Protein AF-A0A699XNC5-F1 (afdb_monomer)

Mean predicted aligned error: 2.78 Å

pLDDT: mean 95.3, std 5.01, range [63.22, 98.31]

Sequence (77 aa):
MPTEPVTVVMSEKGWVRCAKGHDIDATGLSYKAGDGFKTSAIGRSNQFAVFIDSTGRSYSVAAHTLPSARGQGEPLT

Foldseek 3Di:
DDKFKWKWWAKPQAFIAIETDPPDPNQPADAPVVIGTDDMDIDIQQDWDWDADPVRDIDTDRRVVWHYSNDNTGHDD

Structure (mmCIF, N/CA/C/O backbone):
data_AF-A0A699XNC5-F1
#
_entry.id   AF-A0A699XNC5-F1
#
loop_
_atom_site.group_PDB
_atom_site.id
_atom_site.type_symbol
_atom_site.label_atom_id
_atom_site.label_alt_id
_atom_site.label_comp_id
_atom_site.label_asym_id
_atom_site.label_entity_id
_atom_site.label_seq_id
_atom_site.pdbx_PDB_ins_code
_atom_site.Cartn_x
_atom_site.Cartn_y
_atom_site.Cartn_z
_atom_site.occupancy
_atom_site.B_iso_or_equiv
_atom_site.auth_seq_id
_atom_site.auth_comp_id
_atom_site.auth_asym_id
_atom_site.auth_atom_id
_atom_site.pdbx_PDB_model_num
ATOM 1 N N . MET A 1 1 ? 16.246 4.310 -12.706 1.00 63.22 1 MET A N 1
ATOM 2 C CA . MET A 1 1 ? 16.311 3.124 -11.824 1.00 63.22 1 MET A CA 1
ATOM 3 C C . MET A 1 1 ? 15.991 1.878 -12.630 1.00 63.22 1 MET A C 1
ATOM 5 O O . MET A 1 1 ? 15.179 1.984 -13.547 1.00 63.22 1 MET A O 1
ATOM 9 N N . PRO A 1 2 ? 16.587 0.721 -12.301 1.00 82.25 2 PRO A N 1
ATOM 10 C CA . PRO A 1 2 ? 16.118 -0.568 -12.790 1.00 82.25 2 PRO A CA 1
ATOM 11 C C . PRO A 1 2 ? 14.642 -0.768 -12.439 1.00 82.25 2 PRO A C 1
ATOM 13 O O . PRO A 1 2 ? 14.174 -0.349 -11.378 1.00 82.25 2 PRO A O 1
ATOM 16 N N . THR A 1 3 ? 13.907 -1.380 -13.358 1.00 94.44 3 THR A N 1
ATOM 17 C CA . THR A 1 3 ? 12.497 -1.697 -13.153 1.00 94.44 3 THR A CA 1
ATOM 18 C C . THR A 1 3 ? 12.403 -3.017 -12.394 1.00 94.44 3 THR A C 1
ATOM 20 O O . THR A 1 3 ? 12.755 -4.061 -12.936 1.00 94.44 3 THR A O 1
ATOM 23 N N . GLU A 1 4 ? 11.940 -2.969 -11.148 1.00 95.81 4 GLU A N 1
ATOM 24 C CA . GLU A 1 4 ? 11.809 -4.131 -10.265 1.00 95.81 4 GLU A CA 1
ATOM 25 C C . GLU A 1 4 ? 10.324 -4.468 -10.058 1.00 95.81 4 GLU A C 1
ATOM 27 O O . GLU A 1 4 ? 9.504 -3.545 -9.986 1.00 95.81 4 GLU A O 1
ATOM 32 N N . PRO A 1 5 ? 9.945 -5.755 -9.953 1.00 97.88 5 PRO A N 1
ATOM 33 C CA . PRO A 1 5 ? 8.611 -6.130 -9.503 1.00 97.88 5 PRO A CA 1
ATOM 34 C C . PRO A 1 5 ? 8.420 -5.680 -8.053 1.00 97.88 5 PRO A C 1
ATOM 36 O O . PRO A 1 5 ? 9.294 -5.893 -7.210 1.00 97.88 5 PRO A O 1
ATOM 39 N N . VAL A 1 6 ? 7.281 -5.062 -7.761 1.00 97.81 6 VAL A N 1
ATOM 40 C CA . VAL A 1 6 ? 6.943 -4.589 -6.416 1.00 97.81 6 VAL A CA 1
ATOM 41 C C . VAL A 1 6 ? 5.497 -4.901 -6.067 1.00 97.81 6 VAL A C 1
ATOM 43 O O . VAL A 1 6 ? 4.649 -5.023 -6.952 1.00 97.81 6 VAL A O 1
ATOM 46 N N . THR A 1 7 ? 5.224 -4.969 -4.770 1.00 98.31 7 THR A N 1
ATOM 47 C CA . THR A 1 7 ? 3.877 -5.074 -4.211 1.00 98.31 7 THR A CA 1
ATOM 48 C C . THR A 1 7 ? 3.673 -3.946 -3.213 1.00 98.31 7 THR A C 1
ATOM 50 O O . THR A 1 7 ? 4.369 -3.867 -2.200 1.00 98.31 7 THR A O 1
ATOM 53 N N . VAL A 1 8 ? 2.728 -3.056 -3.499 1.00 98.12 8 VAL A N 1
ATOM 54 C CA . VAL A 1 8 ? 2.308 -1.997 -2.578 1.00 98.12 8 VAL A CA 1
ATOM 55 C C . VAL A 1 8 ? 1.260 -2.580 -1.645 1.00 98.12 8 VAL A C 1
ATOM 57 O O . VAL A 1 8 ? 0.298 -3.184 -2.110 1.00 98.12 8 VAL A O 1
ATOM 60 N N . VAL A 1 9 ? 1.441 -2.408 -0.340 1.00 98.25 9 VAL A N 1
ATOM 61 C CA . VAL A 1 9 ? 0.533 -2.912 0.697 1.00 98.25 9 VAL A CA 1
ATOM 62 C C . VAL A 1 9 ? -0.015 -1.734 1.486 1.00 98.25 9 VAL A C 1
ATOM 64 O O . VAL A 1 9 ? 0.750 -0.855 1.886 1.00 98.25 9 VAL A O 1
ATOM 67 N N . MET A 1 10 ? -1.324 -1.741 1.728 1.00 97.38 10 MET A N 1
ATOM 68 C CA . MET A 1 10 ? -2.026 -0.754 2.541 1.00 97.38 1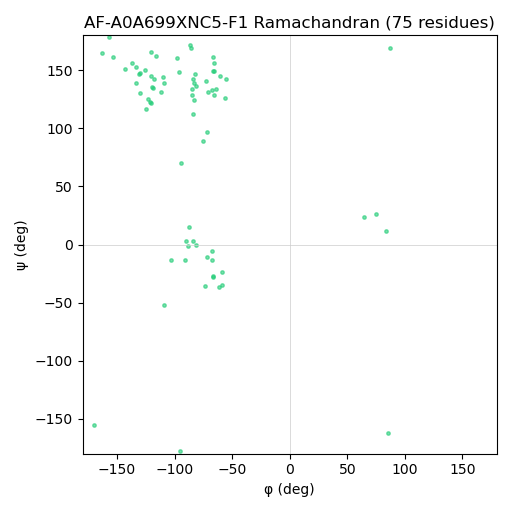0 MET A CA 1
ATOM 69 C C . MET A 1 10 ? -2.706 -1.433 3.734 1.00 97.38 10 MET A C 1
ATOM 71 O O . MET A 1 10 ? -3.344 -2.481 3.586 1.00 97.38 10 MET A O 1
ATOM 75 N N . SER A 1 11 ? -2.578 -0.825 4.911 1.00 97.62 11 SER A N 1
ATOM 76 C CA . SER A 1 11 ? -3.238 -1.267 6.137 1.00 97.62 11 SER A CA 1
ATOM 77 C C . SER A 1 11 ? -4.657 -0.712 6.287 1.00 97.62 11 SER A C 1
ATOM 79 O O . SER A 1 11 ? -5.077 0.196 5.561 1.00 97.62 11 SER A O 1
ATOM 81 N N . GLU A 1 12 ? -5.408 -1.239 7.250 1.00 96.44 12 GLU A N 1
ATOM 82 C CA . GLU A 1 12 ? -6.746 -0.748 7.597 1.00 96.44 12 GLU A CA 1
ATOM 83 C C . GLU A 1 12 ? -6.729 0.707 8.067 1.00 96.44 12 GLU A C 1
ATOM 85 O O . GLU A 1 12 ? -7.616 1.482 7.699 1.00 96.44 12 GLU A O 1
ATOM 90 N N . LYS A 1 13 ? -5.681 1.103 8.798 1.00 95.44 13 LYS A N 1
ATOM 91 C CA . LYS A 1 13 ? -5.460 2.477 9.275 1.00 95.44 13 LYS A CA 1
ATOM 92 C C . LYS A 1 13 ? -4.719 3.379 8.283 1.00 95.44 13 LYS A C 1
ATOM 94 O O . LYS A 1 13 ? -4.239 4.438 8.679 1.00 95.44 13 LYS A O 1
ATOM 99 N N . GLY A 1 14 ? -4.609 2.981 7.014 1.00 95.19 14 GLY A N 1
ATOM 100 C CA . GLY A 1 14 ? -4.030 3.822 5.961 1.00 95.19 14 GLY A CA 1
ATOM 101 C C . GLY A 1 14 ? -2.506 3.939 6.009 1.00 95.19 14 GLY A C 1
ATOM 102 O O . GLY A 1 14 ? -1.960 4.930 5.534 1.00 95.19 14 GLY A O 1
ATOM 103 N N . TRP A 1 15 ? -1.811 2.947 6.572 1.00 97.06 15 TRP A N 1
ATOM 104 C CA . TRP A 1 15 ? -0.353 2.853 6.483 1.00 97.06 15 TRP A CA 1
ATOM 105 C C . TRP A 1 15 ? 0.043 2.154 5.188 1.00 97.06 15 TRP A C 1
ATOM 107 O O . TRP A 1 15 ? -0.513 1.107 4.857 1.00 97.06 15 TRP A O 1
ATOM 117 N N . VAL A 1 16 ? 1.010 2.711 4.465 1.00 97.50 16 VAL A N 1
ATOM 118 C CA . VAL A 1 16 ? 1.463 2.203 3.166 1.00 97.50 16 VAL A CA 1
ATOM 119 C C . VAL A 1 16 ? 2.935 1.830 3.180 1.00 97.50 16 VAL A C 1
ATOM 121 O O . VAL A 1 16 ? 3.759 2.449 3.853 1.00 97.50 16 VAL A O 1
ATO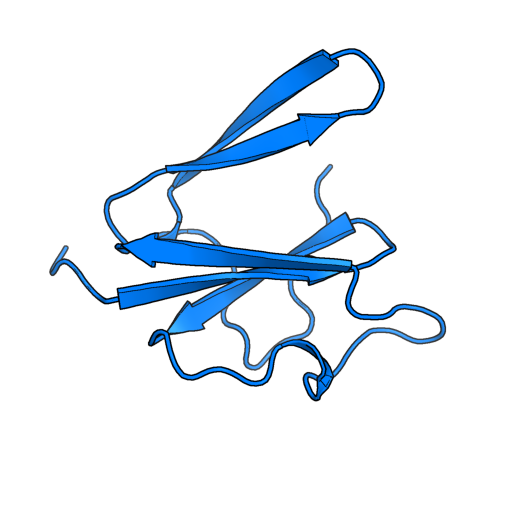M 124 N N . ARG A 1 17 ? 3.266 0.779 2.431 1.00 97.50 17 ARG A N 1
ATOM 125 C CA . ARG A 1 17 ? 4.630 0.270 2.246 1.00 97.50 17 ARG A CA 1
ATOM 126 C C . ARG A 1 17 ? 4.772 -0.449 0.914 1.00 97.50 17 ARG A C 1
ATOM 128 O O . ARG A 1 17 ? 3.787 -0.879 0.319 1.00 97.50 17 ARG A O 1
ATOM 135 N N . CYS A 1 18 ? 6.012 -0.615 0.476 1.00 97.69 18 CYS A N 1
ATOM 136 C CA . CYS A 1 18 ? 6.377 -1.294 -0.754 1.00 97.69 18 CYS A CA 1
ATOM 137 C C . CYS A 1 18 ? 7.297 -2.488 -0.461 1.00 97.69 18 CYS A C 1
ATOM 139 O O . CYS A 1 18 ? 8.379 -2.362 0.123 1.00 97.69 18 CYS A O 1
ATOM 141 N N . ALA A 1 19 ? 6.858 -3.671 -0.876 1.00 97.44 19 ALA A N 1
ATOM 142 C CA . ALA A 1 19 ? 7.633 -4.900 -0.861 1.00 97.44 19 ALA A CA 1
ATOM 143 C C . ALA A 1 19 ? 8.272 -5.138 -2.236 1.00 97.44 19 ALA A C 1
ATOM 145 O O . ALA A 1 19 ? 7.704 -4.774 -3.265 1.00 97.44 19 ALA A O 1
ATOM 146 N N . LYS A 1 20 ? 9.451 -5.765 -2.261 1.00 96.56 20 LYS A N 1
ATOM 147 C CA . LYS A 1 20 ? 10.063 -6.241 -3.508 1.00 96.56 20 LYS A CA 1
ATOM 148 C C . LYS A 1 20 ? 9.474 -7.600 -3.877 1.00 96.56 20 LYS A C 1
ATOM 150 O O . LYS A 1 20 ? 9.336 -8.449 -3.004 1.00 96.56 20 LYS A O 1
ATOM 155 N N . GLY A 1 21 ? 9.205 -7.816 -5.160 1.00 97.19 21 GLY A N 1
ATOM 156 C CA . GLY A 1 21 ? 8.597 -9.040 -5.673 1.00 97.19 21 GLY A CA 1
ATOM 157 C C . GLY A 1 21 ? 7.068 -9.021 -5.640 1.00 97.19 21 GLY A C 1
ATOM 158 O O . GLY A 1 21 ? 6.445 -8.126 -5.066 1.00 97.19 21 GLY A O 1
ATOM 159 N N . HIS A 1 22 ? 6.478 -10.013 -6.305 1.00 97.25 22 HIS A N 1
ATOM 160 C CA . HIS A 1 22 ? 5.025 -10.240 -6.357 1.00 97.25 22 HIS A CA 1
ATOM 161 C C . HIS A 1 22 ? 4.569 -11.383 -5.446 1.00 97.25 22 HIS A C 1
ATOM 163 O O . HIS A 1 22 ? 3.382 -11.500 -5.173 1.00 97.25 22 HIS A O 1
ATOM 169 N N . ASP A 1 23 ? 5.508 -12.193 -4.958 1.00 95.31 23 ASP A N 1
ATOM 170 C CA . ASP A 1 23 ? 5.254 -13.320 -4.062 1.00 95.31 23 ASP A CA 1
ATOM 171 C C . ASP A 1 23 ? 5.432 -12.878 -2.602 1.00 95.31 23 ASP A C 1
ATOM 173 O O . ASP A 1 23 ? 6.440 -13.153 -1.951 1.00 95.31 23 ASP A O 1
ATOM 177 N N . ILE A 1 24 ? 4.500 -12.045 -2.137 1.00 95.50 24 ILE A N 1
ATOM 178 C CA . ILE A 1 24 ? 4.512 -11.463 -0.794 1.00 95.50 24 ILE A CA 1
ATOM 179 C C . ILE A 1 24 ? 3.225 -11.859 -0.082 1.00 95.50 24 ILE A C 1
ATOM 181 O O . ILE A 1 24 ? 2.135 -11.507 -0.532 1.00 95.50 24 ILE A O 1
ATOM 185 N N . ASP A 1 25 ? 3.346 -12.509 1.075 1.00 96.44 25 ASP A N 1
ATOM 186 C CA . ASP A 1 25 ? 2.219 -12.667 1.993 1.00 96.44 25 ASP A CA 1
ATOM 187 C C . ASP A 1 25 ? 1.958 -11.341 2.718 1.00 96.44 25 ASP A C 1
ATOM 189 O O . ASP A 1 25 ? 2.517 -11.051 3.777 1.00 96.44 25 ASP A O 1
ATOM 193 N N . ALA A 1 26 ? 1.112 -10.505 2.117 1.00 96.88 26 ALA A N 1
ATOM 194 C CA . ALA A 1 26 ? 0.747 -9.214 2.682 1.00 96.88 26 ALA A CA 1
ATOM 195 C C . ALA A 1 26 ? -0.071 -9.346 3.980 1.00 96.88 26 ALA A C 1
ATOM 197 O O . ALA A 1 26 ? -0.008 -8.456 4.832 1.00 96.88 26 ALA A O 1
ATOM 198 N N . THR A 1 27 ? -0.809 -10.445 4.160 1.00 97.06 27 THR A N 1
ATOM 199 C CA . THR A 1 27 ? -1.641 -10.673 5.350 1.00 97.06 27 THR A CA 1
ATOM 200 C C . THR A 1 27 ? -0.802 -11.014 6.579 1.00 97.06 27 THR A C 1
ATOM 202 O O . THR A 1 27 ? -1.108 -10.536 7.669 1.00 97.06 27 THR A O 1
ATOM 205 N N . GLY A 1 28 ? 0.299 -11.746 6.390 1.00 96.25 28 GLY A N 1
ATOM 206 C CA . GLY A 1 28 ? 1.248 -12.131 7.437 1.00 96.25 28 GLY A CA 1
ATOM 207 C C . GLY A 1 28 ? 2.288 -11.068 7.817 1.00 96.25 28 GLY A C 1
ATOM 208 O O . GLY A 1 28 ? 3.126 -11.314 8.685 1.00 96.25 28 GLY A O 1
ATOM 209 N N . LEU A 1 29 ? 2.280 -9.885 7.190 1.00 96.19 29 LEU A N 1
ATOM 210 C CA . LEU A 1 29 ? 3.218 -8.813 7.541 1.00 96.19 29 LEU A CA 1
ATOM 211 C C . LEU A 1 29 ? 2.968 -8.271 8.959 1.00 96.19 29 LEU A C 1
ATOM 213 O O . LEU A 1 29 ? 1.861 -8.303 9.481 1.00 96.19 29 LEU A O 1
ATOM 217 N N . SER A 1 30 ? 3.996 -7.676 9.573 1.00 96.19 30 SER A N 1
ATOM 218 C CA . SER A 1 30 ? 3.827 -6.973 10.852 1.00 96.19 30 SER A CA 1
ATOM 219 C C . SER A 1 30 ? 3.037 -5.675 10.660 1.00 96.19 30 SER A C 1
ATOM 221 O O . SER A 1 30 ? 3.376 -4.869 9.788 1.00 96.19 30 SER A O 1
ATOM 223 N N . TYR A 1 31 ? 2.018 -5.452 11.487 1.00 97.06 31 TYR A N 1
ATOM 224 C CA . TYR A 1 31 ? 1.209 -4.230 11.535 1.00 97.06 31 TYR A CA 1
ATOM 225 C C . TYR A 1 31 ? 1.295 -3.578 12.918 1.00 97.06 31 TYR A C 1
ATOM 227 O O . TYR A 1 31 ? 1.773 -4.177 13.885 1.00 97.06 31 TYR A O 1
ATOM 235 N N . LYS A 1 32 ? 0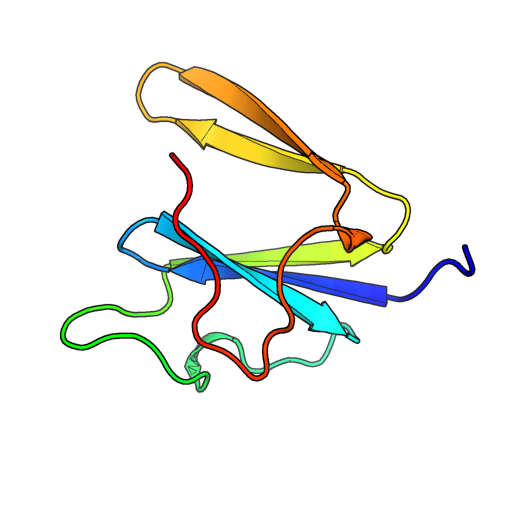.849 -2.324 13.011 1.00 95.81 32 LYS A N 1
ATOM 236 C CA . LYS A 1 32 ? 0.713 -1.621 14.292 1.00 95.81 32 LYS A CA 1
ATOM 237 C C . LYS A 1 32 ? -0.370 -2.253 15.164 1.00 95.81 32 LYS A C 1
ATOM 239 O O . LYS A 1 32 ? -1.248 -2.956 14.676 1.00 95.81 32 LYS A O 1
ATOM 244 N N . ALA A 1 33 ? -0.336 -1.962 16.464 1.00 96.81 33 ALA A N 1
ATOM 245 C CA . ALA A 1 33 ? -1.352 -2.443 17.395 1.00 96.81 33 ALA A CA 1
ATOM 246 C C . ALA A 1 33 ? -2.770 -2.014 16.959 1.00 96.81 33 ALA A C 1
ATOM 248 O O . ALA A 1 33 ? -3.051 -0.828 16.733 1.00 96.81 33 ALA A O 1
ATOM 249 N N . GLY A 1 34 ? -3.659 -3.003 16.834 1.00 96.81 34 GLY A N 1
ATOM 250 C CA . GLY A 1 34 ? -5.029 -2.823 16.352 1.00 96.81 34 GLY A CA 1
ATOM 251 C C . GLY A 1 34 ? -5.127 -2.350 14.899 1.00 96.81 34 GLY A C 1
ATOM 252 O O . GLY A 1 34 ? -6.092 -1.670 14.573 1.00 96.81 34 GLY A O 1
ATOM 253 N N . ASP A 1 35 ? -4.105 -2.592 14.080 1.00 97.69 35 ASP A N 1
ATOM 254 C CA . ASP A 1 35 ? -4.103 -2.398 12.628 1.00 97.69 35 ASP A CA 1
ATOM 255 C C . ASP A 1 35 ? -3.922 -3.758 11.936 1.00 97.69 35 ASP A C 1
ATOM 257 O O . ASP A 1 35 ? -3.473 -4.723 12.560 1.00 97.69 35 ASP A O 1
ATOM 261 N N . GLY A 1 36 ? -4.248 -3.832 10.652 1.00 97.75 36 GLY A N 1
ATOM 262 C CA . GLY A 1 36 ? -4.224 -5.074 9.888 1.00 97.75 36 GLY A CA 1
ATOM 263 C C . GLY A 1 36 ? -4.090 -4.844 8.391 1.00 97.75 36 GLY A C 1
ATOM 264 O O . GLY A 1 36 ? -4.019 -3.709 7.918 1.00 97.75 36 GLY A O 1
ATOM 265 N N . PHE A 1 37 ? -4.035 -5.935 7.633 1.00 98.06 37 PHE A N 1
ATOM 266 C CA . PHE A 1 37 ? -4.034 -5.880 6.175 1.00 98.06 37 PHE A CA 1
ATOM 267 C C . PHE A 1 37 ? -5.383 -5.382 5.647 1.00 98.06 37 PHE A C 1
ATOM 269 O O . PHE A 1 37 ? -6.422 -5.908 6.030 1.00 98.06 37 PHE A O 1
ATOM 276 N N . LYS A 1 38 ? -5.361 -4.426 4.710 1.00 97.44 38 LYS A N 1
ATOM 277 C CA . LYS A 1 38 ? -6.559 -3.995 3.975 1.00 97.44 38 LYS A CA 1
ATOM 278 C C . LYS A 1 38 ? -6.531 -4.439 2.523 1.00 97.44 38 LYS A C 1
ATOM 280 O O . LYS A 1 38 ? -7.506 -4.995 2.029 1.00 97.44 38 LYS A O 1
ATOM 285 N N . THR A 1 39 ? -5.448 -4.134 1.813 1.00 97.69 39 THR A N 1
ATOM 286 C CA . THR A 1 39 ? -5.312 -4.472 0.392 1.00 97.69 39 THR A CA 1
ATOM 287 C C . THR A 1 39 ? -3.858 -4.400 -0.068 1.00 97.69 39 THR A C 1
ATOM 289 O O . THR A 1 39 ? -3.001 -3.810 0.598 1.00 97.69 39 THR A O 1
ATOM 292 N N . SER A 1 40 ? -3.583 -4.975 -1.236 1.00 98.00 40 SER A N 1
ATOM 293 C CA . SER A 1 40 ? -2.303 -4.866 -1.926 1.00 98.00 40 SER A CA 1
ATOM 294 C C . SER A 1 40 ? -2.481 -4.787 -3.436 1.00 98.00 40 SER A C 1
ATOM 296 O O . SER A 1 40 ? -3.411 -5.372 -3.987 1.00 98.00 40 SER A O 1
ATOM 298 N N . ALA A 1 41 ? -1.544 -4.127 -4.109 1.00 98.06 41 ALA A N 1
ATOM 299 C CA . ALA A 1 41 ? -1.477 -4.056 -5.561 1.00 98.06 41 ALA A CA 1
ATOM 300 C C . ALA A 1 41 ? -0.069 -4.409 -6.048 1.00 98.06 41 ALA A C 1
ATOM 302 O O . ALA A 1 41 ? 0.925 -3.866 -5.561 1.00 98.06 41 ALA A O 1
ATOM 303 N N . ILE A 1 42 ? 0.008 -5.309 -7.027 1.00 98.06 42 ILE A N 1
ATOM 304 C CA . ILE A 1 42 ? 1.257 -5.633 -7.718 1.00 98.06 42 ILE A CA 1
ATOM 305 C C . ILE A 1 42 ? 1.535 -4.610 -8.817 1.00 98.06 42 ILE A C 1
ATOM 307 O O . ILE A 1 42 ? 0.626 -4.101 -9.471 1.00 98.06 42 ILE A O 1
ATOM 311 N N . GLY A 1 43 ? 2.809 -4.330 -9.049 1.00 97.06 43 GLY A N 1
ATOM 312 C CA . GLY A 1 43 ? 3.236 -3.403 -10.085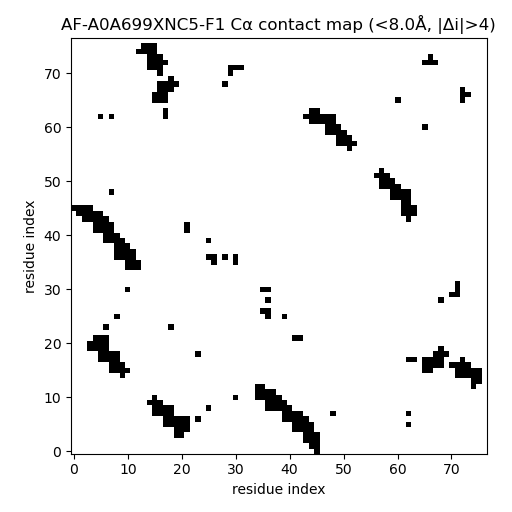 1.00 97.06 43 GLY A CA 1
ATOM 313 C C . GLY A 1 43 ? 4.739 -3.448 -10.295 1.00 97.06 43 GLY A C 1
ATOM 314 O O . GLY A 1 43 ? 5.405 -4.453 -10.013 1.00 97.06 43 GLY A O 1
ATOM 315 N N . ARG A 1 44 ? 5.279 -2.347 -10.809 1.00 97.81 44 ARG A N 1
ATOM 316 C CA . ARG A 1 44 ? 6.716 -2.156 -11.008 1.00 97.81 44 ARG A CA 1
ATOM 317 C C . ARG A 1 44 ? 7.208 -0.871 -10.347 1.00 97.81 44 ARG A C 1
ATOM 319 O O . ARG A 1 44 ? 6.475 0.107 -10.253 1.00 97.81 44 ARG A O 1
ATOM 326 N N . SER A 1 45 ? 8.470 -0.859 -9.921 1.00 97.19 45 SER A N 1
ATOM 327 C CA . SER A 1 45 ? 9.091 0.250 -9.173 1.00 97.19 45 SER A CA 1
ATOM 328 C C . SER A 1 45 ? 9.075 1.605 -9.901 1.00 97.19 45 SER A C 1
ATOM 330 O O . SER A 1 45 ? 9.141 2.660 -9.267 1.00 97.19 45 SER A O 1
ATOM 332 N N . ASN A 1 46 ? 8.979 1.591 -11.232 1.00 96.75 46 ASN A N 1
ATOM 333 C CA . ASN A 1 46 ? 8.909 2.783 -12.076 1.00 96.75 46 ASN A CA 1
ATOM 334 C C . ASN A 1 46 ? 7.474 3.285 -12.332 1.00 96.75 46 ASN A C 1
ATOM 336 O O . ASN A 1 46 ? 7.303 4.235 -13.093 1.00 96.75 46 ASN A O 1
ATOM 340 N N . GLN A 1 47 ? 6.459 2.658 -11.737 1.00 97.56 47 GLN A N 1
ATOM 341 C CA . GLN A 1 47 ? 5.062 3.077 -11.835 1.00 97.56 47 GLN A CA 1
ATOM 342 C C . GLN A 1 47 ? 4.644 3.896 -10.607 1.00 97.56 47 GLN A C 1
ATOM 344 O O . GLN A 1 47 ? 5.278 3.849 -9.549 1.00 97.56 47 GLN A O 1
ATOM 349 N N . PHE A 1 48 ? 3.557 4.652 -10.752 1.00 97.69 48 PHE A N 1
ATOM 350 C CA . PHE A 1 48 ? 2.902 5.308 -9.626 1.00 97.69 48 PHE A CA 1
ATOM 351 C C . PHE A 1 48 ? 1.992 4.323 -8.889 1.00 97.69 48 PHE A C 1
ATOM 353 O O . PHE A 1 48 ? 1.233 3.583 -9.515 1.00 97.69 48 PHE A O 1
ATOM 360 N N . ALA A 1 49 ? 2.038 4.355 -7.560 1.00 97.25 49 ALA A N 1
ATOM 361 C CA . ALA A 1 49 ? 0.991 3.811 -6.712 1.00 97.25 49 ALA A CA 1
ATOM 362 C C . ALA A 1 49 ? -0.114 4.865 -6.592 1.00 97.25 49 ALA A C 1
ATOM 364 O O . ALA A 1 49 ? 0.169 6.005 -6.220 1.00 97.25 49 ALA A O 1
ATOM 365 N N . VAL A 1 50 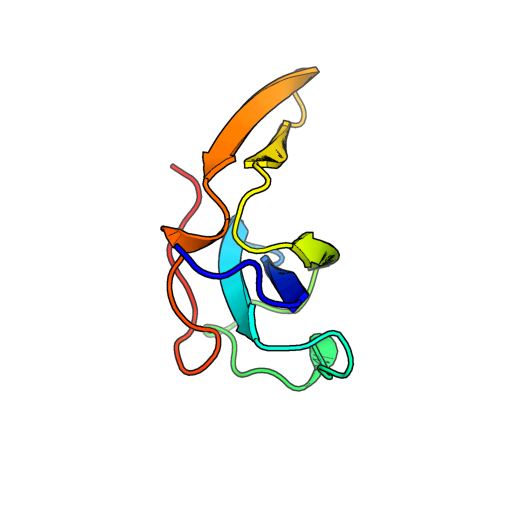? -1.347 4.496 -6.940 1.00 97.25 50 VAL A N 1
ATOM 366 C CA . VAL A 1 50 ? -2.502 5.402 -6.940 1.00 97.25 50 VAL A CA 1
ATOM 367 C C . VAL A 1 50 ? -3.469 4.991 -5.836 1.00 97.25 50 VAL A C 1
ATOM 369 O O . VAL A 1 50 ? -3.838 3.823 -5.731 1.00 97.25 50 VAL A O 1
ATOM 372 N N . PHE A 1 51 ? -3.890 5.962 -5.035 1.00 95.81 51 PHE A N 1
ATOM 373 C CA . PHE A 1 51 ? -4.837 5.805 -3.937 1.00 95.81 51 PHE A CA 1
ATOM 374 C C . PHE A 1 51 ? -6.077 6.642 -4.221 1.00 95.81 51 PHE A C 1
ATOM 376 O O . PHE A 1 51 ? -5.963 7.748 -4.746 1.00 95.81 51 PHE A O 1
ATOM 383 N N . ILE A 1 52 ? -7.251 6.124 -3.869 1.00 94.56 52 ILE A N 1
ATOM 384 C CA . ILE A 1 52 ? -8.529 6.825 -4.012 1.00 94.56 52 ILE A CA 1
ATOM 385 C C . ILE A 1 52 ? -9.178 6.885 -2.631 1.00 94.56 52 ILE A C 1
ATOM 387 O O . ILE A 1 52 ? -9.323 5.850 -1.976 1.00 94.56 52 ILE A O 1
ATOM 391 N N . ASP A 1 53 ? -9.527 8.088 -2.179 1.00 92.69 53 ASP A N 1
ATOM 392 C CA . ASP A 1 53 ? -10.203 8.290 -0.898 1.00 92.69 53 ASP A CA 1
ATOM 393 C C . ASP A 1 53 ? -11.732 8.169 -1.018 1.00 92.69 53 ASP A C 1
ATOM 395 O O . ASP A 1 53 ? -12.306 8.074 -2.106 1.00 92.69 53 ASP A O 1
ATOM 399 N N . SER A 1 54 ? -12.419 8.173 0.124 1.00 91.56 54 SER A N 1
ATOM 400 C CA . SER A 1 54 ? -13.882 8.066 0.186 1.00 91.56 54 SER A CA 1
ATOM 401 C C . SER A 1 54 ? -14.623 9.275 -0.391 1.00 91.56 54 SER A C 1
ATOM 403 O O . SER A 1 54 ? -15.826 9.186 -0.626 1.00 91.56 54 SER A O 1
ATOM 405 N N . THR A 1 55 ? -13.934 10.393 -0.632 1.00 96.12 55 THR A N 1
ATOM 406 C CA . THR A 1 55 ? -14.499 11.583 -1.285 1.00 96.12 55 THR A CA 1
ATOM 407 C C . THR A 1 55 ? -14.366 11.531 -2.808 1.00 96.12 55 THR A C 1
ATOM 409 O O . THR A 1 55 ? -14.835 12.435 -3.497 1.00 96.12 55 THR A O 1
ATOM 412 N N . GLY A 1 56 ? -13.748 10.471 -3.342 1.00 94.75 56 GLY A N 1
ATOM 413 C CA . GLY A 1 56 ? -13.520 10.280 -4.771 1.00 94.75 56 GLY A CA 1
ATOM 414 C C . GLY A 1 56 ? -12.279 10.998 -5.298 1.00 94.75 56 GLY A C 1
ATOM 415 O O . GLY A 1 56 ? -12.104 11.083 -6.514 1.00 94.75 56 GLY A O 1
ATOM 416 N N . ARG A 1 57 ? -11.407 11.519 -4.425 1.00 95.38 57 ARG A N 1
ATOM 417 C CA . ARG A 1 57 ? -10.137 12.128 -4.844 1.00 95.38 57 ARG A CA 1
ATOM 418 C C . ARG A 1 57 ? -9.068 11.062 -5.016 1.00 95.38 57 ARG A C 1
ATOM 420 O O . ARG A 1 57 ? -8.991 10.116 -4.235 1.00 95.38 57 ARG A O 1
ATOM 427 N N . SER A 1 58 ? -8.226 11.247 -6.029 1.00 95.88 58 SER A N 1
ATOM 428 C CA . SER A 1 58 ? -7.094 10.371 -6.320 1.00 95.88 58 SER A CA 1
ATOM 429 C C . SER A 1 58 ? -5.763 11.045 -6.007 1.00 95.88 58 SER A C 1
ATOM 431 O O . SER A 1 58 ? -5.553 12.201 -6.377 1.00 95.88 58 SER A O 1
ATOM 433 N N . TYR A 1 59 ? -4.839 10.287 -5.430 1.00 94.56 59 TYR A N 1
ATOM 434 C CA . TYR A 1 59 ? -3.483 10.716 -5.104 1.00 94.56 59 TYR A CA 1
ATOM 435 C C . TYR A 1 59 ? -2.495 9.689 -5.640 1.00 94.56 59 TYR A C 1
ATOM 437 O O . TYR A 1 59 ? -2.793 8.496 -5.678 1.00 94.56 59 TYR A O 1
ATOM 445 N N . SER A 1 60 ? -1.313 10.138 -6.049 1.00 95.81 60 SER A N 1
ATOM 446 C CA . SER A 1 60 ? -0.286 9.254 -6.590 1.00 95.81 60 SER A CA 1
ATOM 447 C C . SER A 1 60 ? 1.072 9.539 -5.977 1.00 95.81 60 SER A C 1
ATOM 449 O O . SER A 1 60 ? 1.47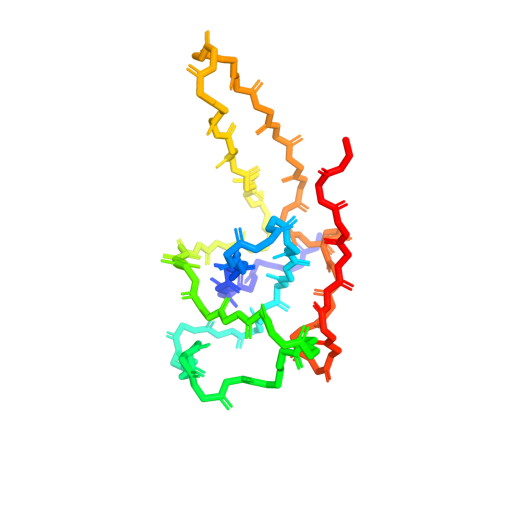0 10.696 -5.863 1.00 95.81 60 SER A O 1
ATOM 451 N N . VAL A 1 61 ? 1.814 8.480 -5.682 1.00 95.62 61 VAL A N 1
ATOM 452 C CA . VAL A 1 61 ? 3.211 8.539 -5.244 1.00 95.62 61 VAL A CA 1
ATOM 453 C C . VAL A 1 61 ? 4.026 7.557 -6.074 1.00 95.6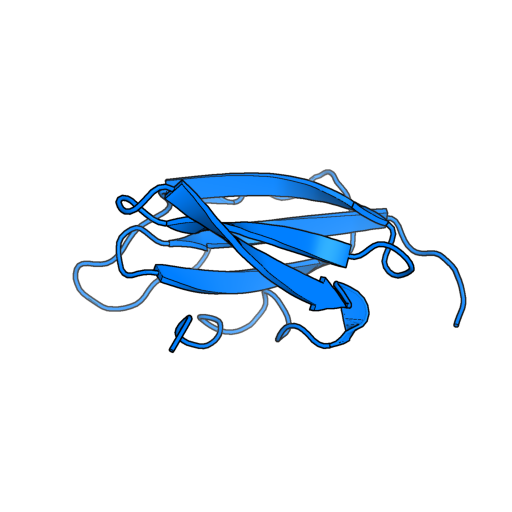2 61 VAL A C 1
ATOM 455 O O . VAL A 1 61 ? 3.517 6.522 -6.510 1.00 95.62 61 VAL A O 1
ATOM 458 N N . ALA A 1 62 ? 5.282 7.882 -6.360 1.00 96.38 62 ALA A N 1
ATOM 459 C CA . ALA A 1 62 ? 6.135 6.961 -7.094 1.00 96.38 62 ALA A CA 1
ATOM 460 C C . ALA A 1 62 ? 6.379 5.703 -6.241 1.00 96.38 62 ALA A C 1
ATOM 462 O O . ALA A 1 62 ? 6.781 5.804 -5.086 1.00 96.38 62 ALA A O 1
ATOM 463 N N . ALA A 1 63 ? 6.149 4.502 -6.782 1.00 96.75 63 ALA A N 1
ATOM 464 C CA . ALA A 1 63 ? 6.172 3.280 -5.970 1.00 96.75 63 ALA A CA 1
ATOM 465 C C . ALA A 1 63 ? 7.521 3.054 -5.259 1.00 96.75 63 ALA A C 1
ATOM 467 O O . ALA A 1 63 ? 7.559 2.578 -4.129 1.00 96.75 63 ALA A O 1
ATOM 468 N N . HIS A 1 64 ? 8.629 3.439 -5.897 1.00 94.94 64 HIS A N 1
ATOM 469 C CA . HIS A 1 64 ? 9.975 3.303 -5.337 1.00 94.94 64 HIS A CA 1
ATOM 470 C C . HIS A 1 64 ? 10.305 4.275 -4.193 1.00 94.94 64 HIS A C 1
ATOM 472 O O . HIS A 1 64 ? 11.354 4.110 -3.573 1.00 94.94 64 HIS A O 1
ATOM 478 N N . THR A 1 65 ? 9.478 5.291 -3.927 1.00 95.44 65 THR A N 1
ATOM 479 C CA . THR A 1 65 ? 9.699 6.215 -2.801 1.00 95.44 65 THR A CA 1
ATOM 480 C C . THR A 1 65 ? 9.001 5.755 -1.525 1.00 95.44 65 THR A C 1
ATOM 482 O O . THR A 1 65 ? 9.304 6.279 -0.461 1.00 95.44 65 THR A O 1
ATOM 485 N N . LEU A 1 66 ? 8.090 4.782 -1.619 1.00 96.38 66 LEU A N 1
ATOM 486 C CA . LEU A 1 66 ? 7.405 4.213 -0.462 1.00 96.38 66 LEU A CA 1
ATOM 487 C C . LEU A 1 66 ? 8.375 3.438 0.447 1.00 96.38 66 LEU A C 1
ATOM 489 O O . LEU A 1 66 ? 9.326 2.811 -0.037 1.00 96.38 66 LEU A O 1
ATOM 493 N N . PRO A 1 67 ? 8.111 3.394 1.762 1.00 97.12 67 PRO A N 1
ATOM 494 C CA . PRO A 1 67 ? 8.956 2.694 2.717 1.00 97.12 67 PRO A CA 1
ATOM 495 C C . PRO A 1 67 ? 8.951 1.182 2.477 1.00 97.12 67 PRO A C 1
ATOM 497 O O . PRO A 1 67 ? 7.958 0.590 2.056 1.00 97.12 67 PRO A O 1
ATOM 500 N N . SER A 1 68 ? 10.070 0.533 2.798 1.00 96.12 68 SER A N 1
ATOM 501 C CA . SER A 1 68 ? 10.231 -0.918 2.663 1.00 96.12 68 SER A CA 1
ATOM 502 C C . SER A 1 68 ? 9.237 -1.711 3.520 1.00 96.12 68 SER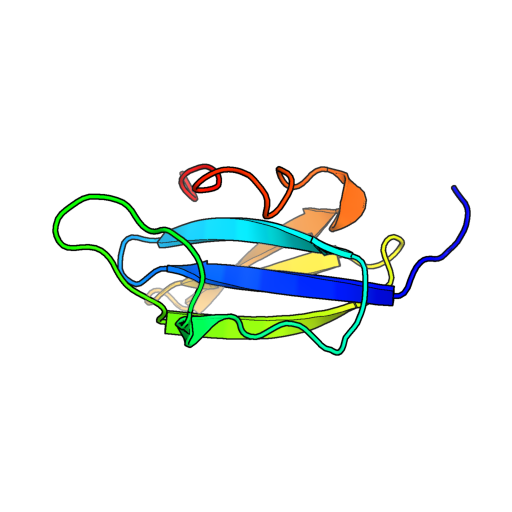 A C 1
ATOM 504 O O . SER A 1 68 ? 8.971 -1.363 4.672 1.00 96.12 68 SER A O 1
ATOM 506 N N . ALA A 1 69 ? 8.791 -2.864 3.014 1.00 93.50 69 ALA A N 1
ATOM 507 C CA . ALA A 1 69 ? 7.902 -3.769 3.741 1.00 93.50 69 ALA A CA 1
ATOM 508 C C . ALA A 1 69 ? 8.504 -4.460 4.980 1.00 93.50 69 ALA A C 1
ATOM 510 O O . ALA A 1 69 ? 7.775 -5.121 5.716 1.00 93.50 69 ALA A O 1
ATOM 511 N N . ARG A 1 70 ? 9.808 -4.288 5.249 1.00 92.56 70 ARG A N 1
ATOM 512 C CA . ARG A 1 70 ? 10.424 -4.726 6.516 1.00 92.56 70 ARG A CA 1
ATOM 513 C C . ARG A 1 70 ? 9.910 -3.931 7.722 1.00 92.56 70 ARG A C 1
ATOM 515 O O . ARG A 1 70 ? 9.919 -4.447 8.832 1.00 92.56 70 ARG A O 1
ATOM 522 N N . GLY A 1 71 ? 9.497 -2.680 7.506 1.00 92.69 71 GLY A N 1
ATOM 523 C CA . GLY A 1 71 ? 8.862 -1.840 8.519 1.00 92.69 71 GLY A CA 1
ATOM 524 C C . GLY A 1 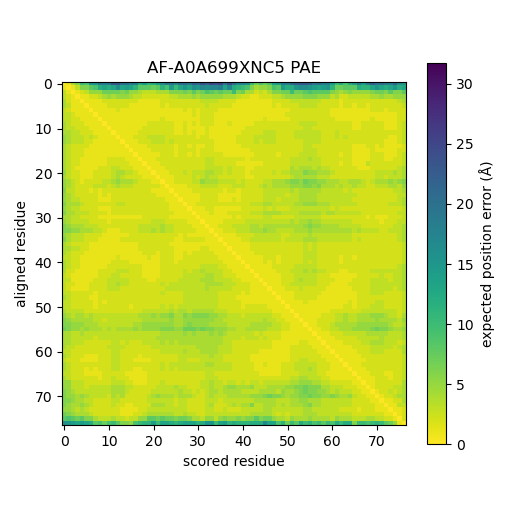71 ? 7.335 -1.897 8.450 1.00 92.69 71 GLY A C 1
ATOM 525 O O . GLY A 1 71 ? 6.747 -2.579 7.610 1.00 92.69 71 GLY A O 1
ATOM 526 N N . GLN A 1 72 ? 6.680 -1.123 9.313 1.00 94.12 72 GLN A N 1
ATOM 527 C CA . GLN A 1 72 ? 5.214 -1.008 9.354 1.00 94.12 72 GLN A CA 1
ATOM 528 C C . GLN A 1 72 ? 4.648 0.013 8.349 1.00 94.12 72 GLN A C 1
ATOM 530 O O . GLN A 1 72 ? 3.441 0.224 8.314 1.00 94.12 72 GLN A O 1
ATOM 535 N N . GLY A 1 73 ? 5.504 0.618 7.522 1.00 94.56 73 GLY A N 1
ATOM 536 C CA . GLY A 1 73 ? 5.126 1.637 6.545 1.00 94.56 73 GLY A CA 1
ATOM 537 C C . GLY A 1 73 ? 5.081 3.050 7.121 1.00 94.56 73 GLY A C 1
ATOM 538 O O . GLY A 1 73 ? 5.637 3.312 8.188 1.00 94.56 73 GLY A O 1
ATOM 539 N N . GLU A 1 74 ? 4.406 3.940 6.405 1.00 95.62 74 GLU A N 1
ATOM 540 C CA . GLU A 1 74 ? 4.140 5.328 6.794 1.00 95.62 74 GLU A CA 1
ATOM 541 C C . GLU A 1 74 ? 2.660 5.669 6.556 1.00 95.62 74 GLU A C 1
ATOM 543 O O . GLU A 1 74 ? 2.025 5.021 5.720 1.00 95.62 74 GLU A O 1
ATOM 548 N N . PRO A 1 75 ? 2.067 6.620 7.297 1.00 94.12 75 PRO A N 1
ATOM 549 C CA . PRO A 1 75 ? 0.665 6.969 7.114 1.00 94.12 75 PRO A CA 1
ATOM 550 C C . PRO A 1 75 ? 0.460 7.755 5.812 1.00 94.12 75 PRO A C 1
ATOM 552 O O . PRO A 1 75 ? 1.240 8.650 5.496 1.00 94.12 75 PRO A O 1
ATOM 555 N N . LEU A 1 76 ? -0.630 7.471 5.096 1.00 86.44 76 LEU A N 1
ATOM 556 C CA . LEU A 1 76 ? -1.161 8.373 4.074 1.00 86.44 76 LEU A CA 1
ATOM 557 C C . LEU A 1 76 ? -1.788 9.586 4.778 1.00 86.44 76 LEU A C 1
ATOM 559 O O . LEU A 1 76 ? -2.912 9.503 5.275 1.00 86.44 76 LEU A O 1
ATOM 563 N N . THR A 1 77 ? -1.032 10.678 4.877 1.00 74.88 77 THR A N 1
ATOM 564 C CA . THR A 1 77 ? -1.527 12.012 5.270 1.00 74.88 77 THR A CA 1
ATOM 565 C C . THR A 1 77 ? -1.947 12.834 4.070 1.00 74.88 77 THR A C 1
ATOM 567 O O . THR A 1 77 ? -1.221 12.768 3.052 1.00 74.88 77 THR A O 1
#

Organism: Tanacetum cinerariifolium (NCBI:txid118510)

Secondary structure (DSSP, 8-state):
----EEEEEEETTSEEEEEESS---STTS---TT--EEEEEEEETTSEEEEE-TTS-EEEEEGGGSPBTTS--EE--

InterPro domains:
  IPR035516 DNA gyrase/topoisomerase IV, subunit A, C-terminal [G3DSA:2.120.10.90] (1-77)
  IPR035516 DNA gyrase/topoisomerase IV, subunit A, C-terminal [SSF101904] (2-77)

Radius of gyration: 11.84 Å; Cα contacts (8 Å, |Δi|>4): 161; chains: 1; bounding box: 31×25×30 Å

Solvent-accessible surface area (backbone atoms only — not comparable to full-atom values): 4602 Å² total; per-residue (Å²): 130,84,80,40,53,21,25,41,39,33,30,67,80,42,26,35,21,24,34,82,38,74,92,65,69,64,73,79,51,74,59,57,93,97,44,44,69,62,53,72,48,75,52,42,36,81,38,69,45,76,47,74,51,98,87,73,50,74,50,74,47,57,36,66,75,46,42,52,53,93,50,68,41,47,72,77,124

Nearest PDB structures (foldseek):
  1zvt-assembly1_A  TM=9.943E-01  e=2.109E-08  Escherichia coli
  4mn4-assembly1_B  TM=9.960E-01  e=4.148E-08  Escherichia coli str. K-12 substr. MG1655
  1zi0-assembly2_B  TM=7.631E-01  e=1.182E-03  Escherichia coli
  1wp5-assembly1_A  TM=7.336E-01  e=2.775E-02  Geobacillus stearothermophilus
  3uc1-assembly1_A  TM=7.196E-01  e=2.344E-02  Mycobacterium tuberculosis H37Rv